Protein AF-W4VN51-F1 (afdb_monomer_lite)

Radius of gyration: 14.27 Å; chains: 1; bounding box: 28×28×40 Å

Structure (mmCIF, N/CA/C/O backbone):
data_AF-W4VN51-F1
#
_entry.id   AF-W4VN51-F1
#
loop_
_atom_site.group_PDB
_atom_site.id
_atom_site.type_symbol
_atom_site.label_atom_id
_atom_site.label_alt_id
_atom_site.label_com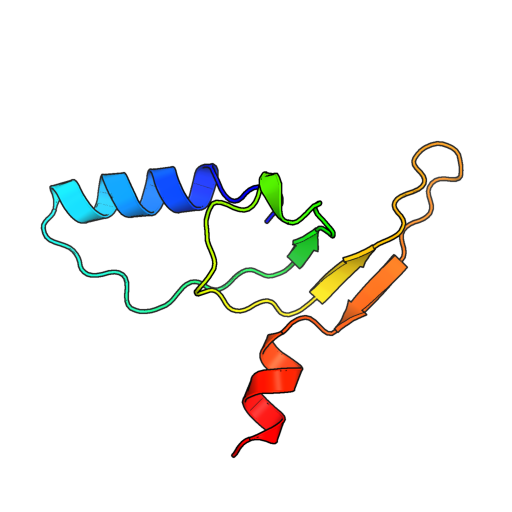p_id
_atom_site.label_asym_id
_atom_site.label_entity_id
_atom_site.label_seq_id
_atom_site.pdbx_PDB_ins_code
_atom_site.Cartn_x
_atom_site.Cartn_y
_atom_site.Cartn_z
_atom_site.occupancy
_atom_site.B_iso_or_equiv
_atom_site.auth_seq_id
_atom_site.auth_comp_id
_atom_site.auth_asym_id
_atom_site.auth_atom_id
_atom_site.pdbx_PDB_model_num
ATOM 1 N N . MET A 1 1 ? 2.327 1.133 -3.044 1.00 87.00 1 MET A N 1
ATOM 2 C CA . MET A 1 1 ? 3.024 0.977 -1.761 1.00 87.00 1 MET A CA 1
ATOM 3 C C . MET A 1 1 ? 4.478 0.694 -2.063 1.00 87.00 1 MET A C 1
ATOM 5 O O . MET A 1 1 ? 4.729 -0.258 -2.782 1.00 87.00 1 MET A O 1
ATOM 9 N N . LYS A 1 2 ? 5.378 1.566 -1.605 1.00 85.12 2 LYS A N 1
ATOM 10 C CA . LYS A 1 2 ? 6.821 1.298 -1.578 1.00 85.12 2 LYS A CA 1
ATOM 11 C C . LYS A 1 2 ? 7.145 0.630 -0.226 1.00 85.12 2 LYS A C 1
ATOM 13 O O . LYS A 1 2 ? 6.469 -0.331 0.117 1.00 85.12 2 LYS A O 1
ATOM 18 N N . ALA A 1 3 ? 7.942 1.260 0.636 1.00 83.31 3 ALA A N 1
ATOM 19 C CA . ALA A 1 3 ? 8.255 0.756 1.982 1.00 83.31 3 ALA A CA 1
ATOM 20 C C . ALA A 1 3 ? 7.047 0.581 2.941 1.00 83.31 3 ALA A C 1
ATOM 22 O O . ALA A 1 3 ? 7.102 -0.173 3.906 1.00 83.31 3 ALA A O 1
ATOM 23 N N . GLY A 1 4 ? 5.928 1.285 2.712 1.00 88.50 4 GLY A N 1
ATOM 24 C CA . GLY A 1 4 ? 4.714 1.159 3.542 1.00 88.50 4 GLY A CA 1
ATOM 25 C C . GLY A 1 4 ? 4.584 2.166 4.695 1.00 88.50 4 GLY A C 1
ATOM 26 O O . GLY A 1 4 ? 3.583 2.144 5.410 1.00 88.50 4 GLY A O 1
ATOM 27 N N . GLY A 1 5 ? 5.514 3.118 4.834 1.00 91.00 5 GLY A N 1
ATOM 28 C CA . GLY A 1 5 ? 5.492 4.132 5.903 1.00 91.00 5 GLY A CA 1
ATOM 29 C C . GLY A 1 5 ? 4.182 4.928 6.015 1.00 91.00 5 GLY A C 1
ATOM 30 O O . GLY A 1 5 ? 3.679 5.129 7.117 1.00 91.00 5 GLY A O 1
ATOM 31 N N . THR A 1 6 ? 3.564 5.316 4.893 1.00 92.25 6 THR A N 1
ATOM 32 C CA . THR A 1 6 ? 2.263 6.017 4.899 1.00 92.25 6 THR A CA 1
ATOM 33 C C . THR A 1 6 ? 1.147 5.167 5.505 1.00 92.25 6 THR A C 1
ATOM 35 O O . THR A 1 6 ? 0.335 5.674 6.272 1.00 92.25 6 THR A O 1
ATOM 38 N N . ILE A 1 7 ? 1.112 3.872 5.188 1.00 93.81 7 ILE A N 1
ATOM 39 C CA . ILE A 1 7 ? 0.105 2.953 5.725 1.00 93.81 7 ILE A CA 1
ATOM 40 C C . ILE A 1 7 ? 0.320 2.770 7.226 1.00 93.81 7 ILE A C 1
ATOM 42 O O . ILE A 1 7 ? -0.650 2.823 7.973 1.00 93.81 7 ILE A O 1
ATOM 46 N N . ASN A 1 8 ? 1.568 2.654 7.687 1.00 92.00 8 ASN A N 1
ATOM 47 C CA . ASN A 1 8 ? 1.859 2.616 9.122 1.00 92.00 8 ASN A CA 1
ATOM 48 C C . ASN A 1 8 ? 1.459 3.904 9.845 1.00 92.00 8 ASN A C 1
ATOM 50 O O . ASN A 1 8 ? 0.873 3.827 10.919 1.00 92.00 8 ASN A O 1
ATOM 54 N N . GLY A 1 9 ? 1.679 5.073 9.240 1.00 94.19 9 GLY A N 1
ATOM 55 C CA . GLY A 1 9 ? 1.171 6.336 9.780 1.00 94.19 9 GLY A CA 1
ATOM 56 C C . GLY A 1 9 ? -0.351 6.324 9.953 1.00 94.19 9 GLY A C 1
ATOM 57 O O . GLY A 1 9 ? -0.854 6.708 11.004 1.00 94.19 9 GLY A O 1
ATOM 58 N N . ILE A 1 10 ? -1.084 5.807 8.962 1.00 95.62 10 ILE A N 1
ATOM 59 C CA . ILE A 1 10 ? -2.546 5.660 9.036 1.00 95.62 10 ILE A CA 1
ATOM 60 C C . ILE A 1 10 ? -2.954 4.634 10.103 1.00 95.62 10 ILE A C 1
ATOM 62 O O . ILE A 1 10 ? -3.893 4.891 10.849 1.00 95.62 10 ILE A O 1
ATOM 66 N N . LYS A 1 11 ? -2.260 3.492 10.217 1.00 94.06 11 LYS A N 1
ATOM 67 C CA . LYS A 1 11 ? -2.522 2.493 11.270 1.00 94.06 11 LYS A CA 1
ATOM 68 C C . LYS A 1 11 ? -2.354 3.099 12.663 1.00 94.06 11 LYS A C 1
ATOM 70 O O . LYS A 1 11 ? -3.230 2.913 13.500 1.00 94.06 11 LYS A O 1
ATOM 75 N N . ASN A 1 12 ? -1.269 3.843 12.879 1.00 94.94 12 ASN A N 1
ATOM 76 C CA . ASN A 1 12 ? -0.998 4.511 14.150 1.00 94.94 12 ASN A CA 1
ATOM 77 C C . ASN A 1 12 ? -2.081 5.548 14.465 1.00 94.94 12 ASN A C 1
ATOM 79 O O . ASN A 1 12 ? -2.615 5.544 15.566 1.00 94.94 12 ASN A O 1
ATOM 83 N N . LEU A 1 13 ? -2.475 6.363 13.478 1.00 97.25 13 LEU A N 1
ATOM 84 C CA . LEU A 1 13 ? -3.566 7.323 13.641 1.00 97.25 13 LEU A CA 1
ATOM 85 C C . LEU A 1 13 ? -4.878 6.628 14.024 1.00 97.25 13 LEU A C 1
ATOM 87 O O . LEU A 1 13 ? -5.560 7.070 14.933 1.00 97.25 13 LEU A O 1
ATOM 91 N N . LEU A 1 14 ? -5.237 5.531 13.355 1.00 96.94 14 LEU A N 1
ATOM 92 C CA . LEU A 1 14 ? -6.453 4.773 13.665 1.00 96.94 14 LEU A CA 1
ATOM 93 C C . LEU A 1 14 ? -6.416 4.164 15.077 1.00 96.94 14 LEU A C 1
ATOM 95 O O . LEU A 1 14 ? -7.447 4.113 15.748 1.00 96.94 14 LEU A O 1
ATOM 99 N N . GLN A 1 15 ? -5.238 3.754 15.548 1.00 95.62 15 GLN A N 1
ATOM 100 C CA . GLN A 1 15 ? -5.052 3.225 16.897 1.00 95.62 15 GLN A CA 1
ATOM 101 C C . GLN A 1 15 ? -5.349 4.269 17.986 1.00 95.62 15 GLN A C 1
ATOM 103 O O . GLN A 1 15 ? -5.860 3.900 19.038 1.00 95.62 15 GLN A O 1
ATOM 108 N N . GLU A 1 16 ? -5.114 5.561 17.731 1.00 97.69 16 GLU A N 1
ATOM 109 C CA . GLU A 1 16 ? -5.464 6.651 18.663 1.00 97.69 16 GLU A CA 1
ATOM 110 C C . GLU A 1 16 ? -6.980 6.770 18.916 1.00 97.69 16 GLU A C 1
ATOM 112 O O . GLU A 1 16 ? -7.396 7.391 19.892 1.00 97.69 16 GLU A O 1
ATOM 117 N N . PHE A 1 17 ? -7.806 6.154 18.064 1.00 97.81 17 PHE A N 1
ATOM 118 C CA . PHE A 1 17 ? -9.268 6.126 18.174 1.00 97.81 17 PHE A CA 1
ATOM 119 C C . PHE A 1 17 ? -9.811 4.740 18.561 1.00 97.81 17 PHE A C 1
ATOM 121 O O . PHE A 1 17 ? -10.985 4.460 18.310 1.00 97.81 17 PHE A O 1
ATOM 128 N N . ASP A 1 18 ? -8.969 3.848 19.101 1.00 96.62 18 ASP A N 1
ATOM 129 C CA . ASP A 1 18 ? -9.309 2.442 19.384 1.00 96.62 18 ASP A CA 1
ATOM 130 C C . ASP A 1 18 ? -9.876 1.695 18.156 1.00 96.62 18 ASP A C 1
ATOM 132 O O . ASP A 1 18 ? -10.644 0.730 18.261 1.00 96.62 18 ASP A O 1
ATOM 136 N N . ALA A 1 19 ? -9.515 2.141 16.948 1.00 96.94 19 ALA A N 1
ATOM 137 C CA . ALA A 1 19 ? -10.007 1.551 15.717 1.00 96.94 19 ALA A CA 1
ATOM 138 C C . ALA A 1 19 ? -9.182 0.317 15.332 1.00 96.94 19 ALA A C 1
ATOM 140 O O . ALA A 1 19 ? -7.957 0.280 15.437 1.00 96.94 19 ALA A O 1
ATOM 141 N N . ASN A 1 20 ? -9.871 -0.700 14.815 1.00 93.69 20 ASN A N 1
ATOM 142 C CA . ASN A 1 20 ? -9.253 -1.947 14.376 1.00 93.69 20 ASN A CA 1
ATOM 143 C C . ASN A 1 20 ? -9.163 -1.984 12.849 1.00 93.69 20 ASN A C 1
ATOM 145 O O . ASN A 1 20 ? -10.188 -2.047 12.165 1.00 93.69 20 ASN A O 1
ATOM 149 N N . VAL A 1 21 ? -7.945 -1.997 12.310 1.00 93.88 21 VAL A N 1
ATOM 150 C CA . VAL A 1 21 ? -7.711 -2.134 10.866 1.00 93.88 21 VAL A CA 1
ATOM 151 C C . VAL A 1 21 ? -8.107 -3.542 10.426 1.00 93.88 21 VAL A C 1
ATOM 153 O O . VAL A 1 21 ? -7.517 -4.521 10.869 1.00 93.88 21 VAL A O 1
ATOM 156 N N . LYS A 1 22 ? -9.138 -3.646 9.579 1.00 94.81 22 LYS A N 1
ATOM 157 C CA . LYS A 1 22 ? -9.669 -4.937 9.104 1.00 94.81 22 LYS A CA 1
ATOM 158 C C . LYS A 1 22 ? -8.992 -5.461 7.848 1.00 94.81 22 LYS A C 1
ATOM 160 O O . LYS A 1 22 ? -8.915 -6.668 7.674 1.00 94.81 22 LYS A O 1
ATOM 165 N N . ALA A 1 23 ? -8.561 -4.563 6.972 1.00 94.00 23 AL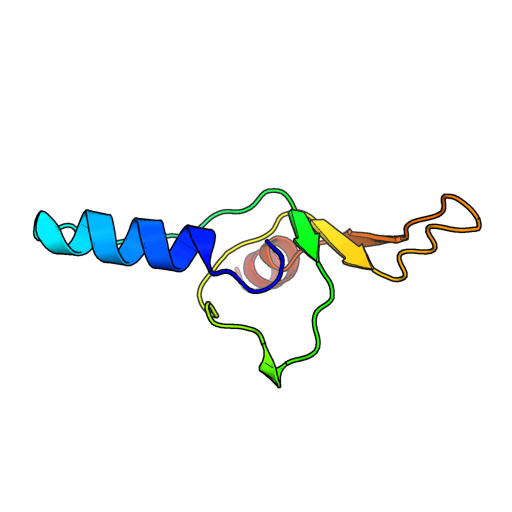A A N 1
ATOM 166 C CA . ALA A 1 23 ? -7.881 -4.904 5.736 1.00 94.00 23 ALA A CA 1
ATOM 167 C C . ALA A 1 23 ? -7.101 -3.692 5.229 1.00 94.00 23 ALA A C 1
ATOM 169 O O . ALA A 1 23 ? -7.463 -2.545 5.506 1.00 94.00 23 ALA A O 1
ATOM 170 N N . ILE A 1 24 ? -6.061 -3.960 4.445 1.00 95.00 24 ILE A N 1
ATOM 171 C CA . ILE A 1 24 ? -5.290 -2.949 3.729 1.00 95.00 24 ILE A CA 1
ATOM 172 C C . ILE A 1 24 ? -5.339 -3.320 2.253 1.00 95.00 24 ILE A C 1
ATOM 174 O O . ILE A 1 24 ? -4.911 -4.400 1.865 1.00 95.00 24 ILE A O 1
ATOM 178 N N . GLY A 1 25 ? -5.875 -2.423 1.431 1.00 95.19 25 GLY A N 1
ATOM 179 C CA . GLY A 1 25 ? -5.913 -2.573 -0.019 1.00 95.19 25 GLY A CA 1
ATOM 180 C C . GLY A 1 25 ? -5.089 -1.480 -0.681 1.00 95.19 25 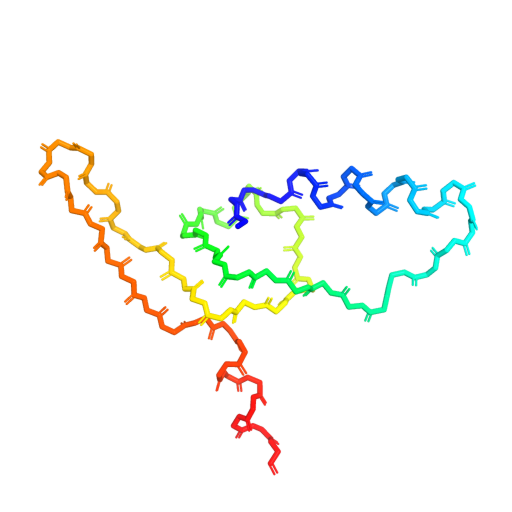GLY A C 1
ATOM 181 O O . GLY A 1 25 ? -5.248 -0.301 -0.366 1.00 95.19 25 GLY A O 1
ATOM 182 N N . VAL A 1 26 ? -4.222 -1.859 -1.613 1.00 94.94 26 VAL A N 1
ATOM 183 C CA . VAL A 1 26 ? -3.433 -0.932 -2.424 1.00 94.94 26 VAL A CA 1
ATOM 184 C C . VAL A 1 26 ? -3.640 -1.245 -3.899 1.00 94.94 26 VAL A C 1
ATOM 186 O O . VAL A 1 26 ? -3.724 -2.398 -4.307 1.00 94.94 26 VAL A O 1
ATOM 189 N N . LEU A 1 27 ? -3.716 -0.211 -4.733 1.00 95.75 27 LEU A N 1
ATOM 190 C CA . LEU A 1 27 ? -3.831 -0.422 -6.175 1.00 95.75 27 LEU A CA 1
ATOM 191 C C . LEU A 1 27 ? -2.548 -1.050 -6.730 1.00 95.75 27 LEU A C 1
ATOM 193 O O . LEU A 1 27 ? -2.593 -2.090 -7.378 1.00 95.75 27 LEU A O 1
ATOM 197 N N . ALA A 1 28 ? -1.413 -0.419 -6.435 1.00 93.25 28 ALA A N 1
ATOM 198 C CA . ALA A 1 28 ? -0.101 -0.824 -6.908 1.00 93.25 28 ALA A CA 1
ATOM 199 C C . ALA A 1 28 ? 0.876 -0.955 -5.742 1.00 93.25 28 ALA A C 1
ATOM 201 O O . ALA A 1 28 ? 0.882 -0.112 -4.841 1.00 93.25 28 ALA A O 1
ATOM 202 N N . GLU A 1 29 ? 1.742 -1.955 -5.786 1.00 92.25 29 GLU A N 1
ATOM 203 C CA . GLU A 1 29 ? 2.925 -2.090 -4.937 1.00 92.25 29 GLU A CA 1
ATOM 204 C C . GLU A 1 29 ? 4.205 -2.019 -5.776 1.00 92.25 29 GLU A C 1
ATOM 206 O O . G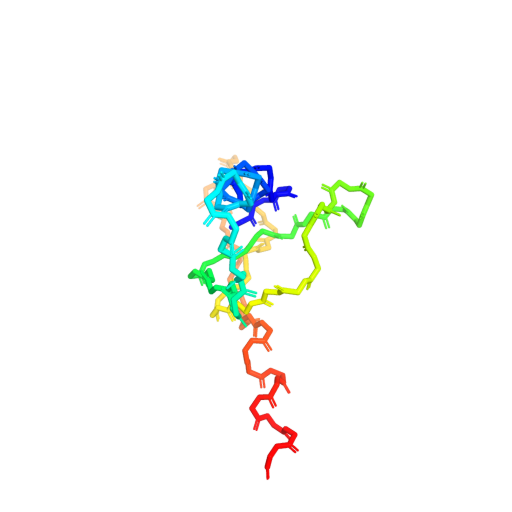LU A 1 29 ? 4.168 -2.285 -6.974 1.00 92.25 29 GLU A O 1
ATOM 211 N N . ALA A 1 30 ? 5.315 -1.616 -5.170 1.00 89.19 30 ALA A N 1
ATOM 212 C CA . ALA A 1 30 ? 6.630 -1.653 -5.792 1.00 89.19 30 ALA A CA 1
ATOM 213 C C . ALA A 1 30 ? 7.371 -2.927 -5.369 1.00 89.19 30 ALA A C 1
ATOM 215 O O . ALA A 1 30 ? 7.137 -3.464 -4.285 1.00 89.19 30 ALA A O 1
ATOM 216 N N . GLU A 1 31 ? 8.253 -3.402 -6.238 1.00 80.19 31 GLU A N 1
ATOM 217 C CA . GLU A 1 31 ? 9.328 -4.321 -5.879 1.00 80.19 31 GLU A CA 1
ATOM 218 C C . GLU A 1 31 ? 10.309 -3.576 -4.965 1.00 80.19 31 GLU A C 1
ATOM 220 O O . GLU A 1 31 ? 10.975 -2.642 -5.406 1.00 80.19 31 GLU A O 1
ATOM 225 N N . ASP A 1 32 ? 10.329 -3.940 -3.685 1.00 67.12 32 ASP A N 1
ATOM 226 C CA . ASP A 1 32 ? 11.291 -3.445 -2.698 1.00 67.12 32 ASP A CA 1
ATOM 227 C C . ASP A 1 32 ? 12.089 -4.638 -2.155 1.00 67.12 32 ASP A C 1
ATOM 229 O O . ASP A 1 32 ? 11.584 -5.764 -2.104 1.00 67.12 32 ASP A O 1
ATOM 233 N N . GLU A 1 33 ? 13.335 -4.383 -1.760 1.00 59.31 33 GLU A N 1
ATOM 234 C CA . GLU A 1 33 ? 14.159 -5.342 -1.024 1.00 59.31 33 GLU A CA 1
ATOM 235 C C . GLU A 1 33 ? 13.496 -5.625 0.335 1.00 59.31 33 GLU A C 1
ATOM 237 O O . GLU A 1 33 ? 12.995 -4.710 0.993 1.00 59.31 33 GLU A O 1
ATOM 242 N N . GLU A 1 34 ? 13.440 -6.901 0.736 1.00 57.47 34 GLU A N 1
ATOM 243 C CA . GLU A 1 34 ? 12.655 -7.368 1.894 1.00 57.47 34 GLU A CA 1
ATOM 244 C C . GLU A 1 34 ? 12.971 -6.617 3.203 1.00 57.47 34 GLU A C 1
ATOM 246 O O . GLU A 1 34 ? 12.104 -6.515 4.069 1.00 57.47 34 GLU A O 1
ATOM 251 N N . GLU A 1 35 ? 14.169 -6.037 3.332 1.00 57.19 35 GLU A N 1
ATOM 252 C CA . GLU A 1 35 ? 14.632 -5.339 4.538 1.00 57.19 35 GLU A CA 1
ATOM 253 C C . GLU A 1 35 ? 13.871 -4.032 4.853 1.00 57.19 35 GLU A C 1
ATOM 255 O O . GLU A 1 35 ? 13.795 -3.645 6.019 1.00 57.19 35 GLU A O 1
ATOM 260 N N . ASP A 1 36 ? 13.247 -3.379 3.864 1.00 58.44 36 ASP A N 1
ATOM 261 C CA . ASP A 1 36 ? 12.581 -2.073 4.041 1.00 58.44 36 ASP A CA 1
ATOM 262 C C . ASP A 1 36 ? 11.051 -2.161 4.188 1.00 58.44 36 ASP A C 1
ATOM 264 O O . ASP A 1 36 ? 10.357 -1.144 4.345 1.00 58.44 36 ASP A O 1
ATOM 268 N N . ARG A 1 37 ? 10.480 -3.367 4.113 1.00 68.38 37 ARG A N 1
ATOM 269 C CA . ARG A 1 37 ? 9.027 -3.548 4.111 1.00 68.38 37 ARG A CA 1
ATOM 270 C C . ARG A 1 37 ? 8.478 -3.565 5.534 1.00 68.38 37 ARG A C 1
ATOM 272 O O . ARG A 1 37 ? 8.672 -4.500 6.298 1.00 68.38 37 ARG A O 1
ATOM 279 N N . VAL A 1 38 ? 7.696 -2.540 5.868 1.00 72.94 38 VAL A N 1
ATOM 280 C CA . VAL A 1 38 ? 7.162 -2.350 7.230 1.00 72.94 38 VAL A CA 1
ATOM 281 C C . VAL A 1 38 ? 5.690 -2.783 7.375 1.00 72.94 38 VAL A C 1
ATOM 283 O O . VAL A 1 38 ? 5.095 -2.627 8.443 1.00 72.94 38 VAL A O 1
ATOM 286 N N . VAL A 1 39 ? 5.068 -3.282 6.299 1.00 77.94 39 VAL A N 1
ATOM 287 C CA . VAL A 1 39 ? 3.670 -3.751 6.258 1.00 77.94 39 VAL A CA 1
ATOM 288 C C . VAL A 1 39 ? 3.592 -5.051 5.458 1.00 77.94 39 VAL A C 1
ATOM 290 O O . VAL A 1 39 ? 3.885 -5.045 4.264 1.00 77.94 39 VAL A O 1
ATOM 293 N N . GLU A 1 40 ? 3.155 -6.139 6.098 1.00 74.62 40 GLU A N 1
ATOM 294 C CA . GLU A 1 40 ? 3.067 -7.465 5.460 1.00 74.62 40 GLU A CA 1
ATOM 295 C C . GLU A 1 40 ? 1.637 -7.902 5.110 1.00 74.62 40 GLU A C 1
ATOM 297 O O . GLU A 1 40 ? 1.431 -8.552 4.090 1.00 74.62 40 GLU A O 1
ATOM 302 N N . ASP A 1 41 ? 0.636 -7.505 5.900 1.00 86.44 41 ASP A N 1
ATOM 303 C CA . ASP A 1 41 ? -0.760 -7.915 5.696 1.00 86.44 41 ASP A CA 1
ATOM 304 C C . ASP A 1 41 ? -1.535 -6.871 4.874 1.00 86.44 41 ASP A C 1
ATOM 306 O O . ASP A 1 41 ? -2.191 -5.970 5.406 1.00 86.44 41 ASP A O 1
ATOM 310 N N . TYR A 1 42 ? -1.378 -6.935 3.552 1.00 91.75 42 TYR A N 1
ATOM 311 C CA . TYR A 1 42 ? -2.066 -6.067 2.598 1.00 91.75 42 TYR A CA 1
ATOM 312 C C . TYR A 1 42 ? -2.342 -6.800 1.282 1.00 91.75 42 TYR A C 1
ATOM 314 O O . TYR A 1 42 ? -1.676 -7.765 0.911 1.00 91.75 42 TYR A O 1
ATOM 322 N N . MET A 1 43 ? -3.308 -6.279 0.535 1.00 94.38 43 MET A N 1
ATOM 323 C CA . MET A 1 43 ? -3.718 -6.788 -0.764 1.00 94.38 43 MET A CA 1
ATOM 324 C C . MET A 1 43 ? -3.392 -5.783 -1.869 1.00 94.38 43 MET A C 1
ATOM 326 O O . MET A 1 43 ? -3.734 -4.606 -1.749 1.00 94.38 43 MET A O 1
ATOM 330 N N . SER A 1 44 ? -2.767 -6.238 -2.953 1.00 94.69 44 SER A N 1
ATOM 331 C CA . SER A 1 44 ? -2.410 -5.441 -4.127 1.00 94.69 44 SER A CA 1
ATOM 332 C C . SER A 1 44 ? -3.049 -5.983 -5.406 1.00 94.69 44 SER A C 1
ATOM 334 O O . SER A 1 44 ? -3.191 -7.193 -5.590 1.00 94.69 44 SER A O 1
ATOM 336 N N . LEU A 1 45 ? -3.423 -5.086 -6.326 1.00 96.12 45 LEU A N 1
ATOM 337 C CA . LEU A 1 45 ? -3.906 -5.484 -7.655 1.00 96.12 45 LEU A CA 1
ATOM 338 C C . LEU A 1 45 ? -2.769 -5.598 -8.674 1.00 96.12 45 LEU A C 1
ATOM 340 O O . LEU A 1 45 ? -2.785 -6.500 -9.510 1.00 96.12 45 LEU A O 1
ATOM 344 N N . VAL A 1 46 ? -1.774 -4.715 -8.611 1.00 95.94 46 VAL A N 1
ATOM 345 C CA . VAL A 1 46 ? -0.600 -4.765 -9.492 1.00 95.94 46 VAL A CA 1
ATOM 346 C C . VAL A 1 46 ? 0.695 -4.614 -8.704 1.00 95.94 46 VAL A C 1
ATOM 348 O O . VAL A 1 46 ? 0.736 -3.896 -7.705 1.00 95.94 46 VAL A O 1
ATOM 351 N N . GLN A 1 47 ? 1.759 -5.243 -9.191 1.00 94.06 47 GLN A N 1
ATOM 352 C CA . GLN A 1 47 ? 3.121 -5.038 -8.711 1.00 94.06 47 GLN A CA 1
ATOM 353 C C . GLN A 1 47 ? 3.958 -4.413 -9.827 1.00 94.06 47 GLN A C 1
ATOM 355 O O . GLN A 1 47 ? 3.970 -4.898 -10.957 1.00 94.06 47 GLN A O 1
ATOM 360 N N . ILE A 1 48 ? 4.639 -3.319 -9.505 1.00 94.00 48 ILE A N 1
ATOM 361 C CA . ILE A 1 48 ? 5.549 -2.602 -10.394 1.00 94.00 48 ILE A CA 1
ATOM 362 C C . ILE A 1 48 ? 6.960 -3.140 -10.155 1.00 94.00 48 ILE A C 1
ATOM 364 O O . ILE A 1 48 ? 7.442 -3.115 -9.022 1.00 94.00 48 ILE A O 1
ATOM 368 N N . LYS A 1 49 ? 7.611 -3.586 -11.229 1.00 91.81 49 LYS A N 1
ATOM 369 C CA . LYS A 1 49 ? 8.962 -4.155 -11.252 1.00 91.81 49 LYS A CA 1
ATOM 370 C C . LYS A 1 49 ? 9.862 -3.409 -12.230 1.00 91.81 49 LYS A C 1
ATOM 372 O O . LYS A 1 49 ? 9.374 -2.681 -13.099 1.00 91.81 49 LYS A O 1
ATOM 377 N N . ASN A 1 50 ? 11.173 -3.621 -12.105 1.00 90.81 50 ASN A N 1
ATOM 378 C CA . ASN A 1 50 ? 12.167 -3.234 -13.117 1.00 90.81 50 ASN A CA 1
ATOM 379 C C . ASN A 1 50 ? 12.003 -1.788 -13.634 1.00 90.81 50 ASN A C 1
ATOM 381 O O . ASN A 1 50 ? 11.927 -1.537 -14.840 1.00 90.81 50 ASN A O 1
ATOM 385 N N . VAL A 1 51 ? 11.898 -0.828 -12.712 1.00 90.38 51 VAL A N 1
ATOM 386 C CA . VAL A 1 51 ? 11.719 0.590 -13.052 1.00 90.38 51 VAL A CA 1
ATOM 387 C C . VAL A 1 51 ? 13.025 1.157 -13.618 1.00 90.38 51 VAL A C 1
ATOM 389 O O . VAL A 1 51 ? 13.989 1.362 -12.886 1.00 90.38 51 VAL A O 1
ATOM 392 N N . ASP A 1 52 ? 13.041 1.469 -14.914 1.00 92.56 52 ASP A N 1
ATOM 393 C CA . ASP A 1 52 ? 14.149 2.137 -15.603 1.00 92.56 52 ASP A CA 1
ATOM 394 C C . ASP A 1 52 ? 13.742 3.577 -15.949 1.00 92.56 52 ASP A C 1
ATOM 396 O O . ASP A 1 52 ? 13.084 3.859 -16.957 1.00 92.56 52 ASP A O 1
ATOM 400 N N . SER A 1 53 ? 14.148 4.518 -15.096 1.00 90.69 53 SER A N 1
ATOM 401 C CA . SER A 1 53 ? 13.871 5.947 -15.279 1.00 90.69 53 SER A CA 1
ATOM 402 C C . SER A 1 53 ? 14.622 6.556 -16.466 1.00 90.69 53 SER A C 1
ATOM 404 O O . SER A 1 53 ? 14.137 7.518 -17.065 1.00 90.69 53 SER A O 1
ATOM 406 N N . THR A 1 54 ? 15.767 5.981 -16.849 1.00 95.75 54 THR A N 1
ATOM 407 C CA . THR A 1 54 ? 16.581 6.461 -17.974 1.00 95.75 54 THR A CA 1
ATOM 408 C C . THR A 1 54 ? 15.908 6.113 -19.296 1.00 95.75 54 THR A C 1
ATOM 410 O O . THR A 1 54 ? 15.764 6.972 -20.167 1.00 95.75 54 THR A O 1
ATOM 413 N N . LYS A 1 55 ? 15.427 4.872 -19.432 1.00 96.50 55 LYS A N 1
ATOM 414 C CA . LYS A 1 55 ? 14.686 4.401 -20.613 1.00 96.50 55 LYS A CA 1
ATOM 415 C C . LYS A 1 55 ? 13.191 4.708 -20.561 1.00 96.50 55 LYS A C 1
ATOM 417 O O . LYS A 1 55 ? 12.492 4.421 -21.528 1.00 96.50 55 LYS A O 1
ATOM 422 N N . ARG A 1 56 ? 12.702 5.303 -19.465 1.00 94.69 56 ARG A N 1
ATOM 423 C CA . ARG A 1 56 ? 11.275 5.579 -19.212 1.00 94.69 56 ARG A CA 1
ATOM 424 C C . ARG A 1 56 ? 10.412 4.324 -19.364 1.00 94.69 56 ARG A C 1
ATOM 426 O O . ARG A 1 56 ? 9.342 4.364 -19.967 1.00 94.69 56 ARG A O 1
ATOM 433 N N . HIS A 1 57 ? 10.903 3.213 -18.832 1.00 95.19 57 HIS A N 1
ATOM 434 C CA . HIS A 1 57 ? 10.267 1.909 -18.924 1.00 95.19 57 HIS A CA 1
ATOM 435 C C . HIS A 1 57 ? 9.964 1.380 -17.524 1.00 95.19 57 HIS A C 1
ATOM 437 O O . HIS A 1 57 ? 10.774 1.535 -16.613 1.00 95.19 57 HIS A O 1
ATOM 443 N N . ILE A 1 58 ? 8.809 0.740 -17.362 1.00 93.56 58 ILE A N 1
ATOM 444 C CA . ILE A 1 58 ? 8.442 0.009 -16.148 1.00 93.56 58 ILE A CA 1
ATOM 445 C C . ILE A 1 58 ? 7.811 -1.317 -16.548 1.00 93.56 58 ILE A C 1
ATOM 447 O O . ILE A 1 58 ? 7.121 -1.396 -17.566 1.00 93.56 58 ILE A O 1
ATOM 451 N N . GLU A 1 59 ? 8.019 -2.342 -15.733 1.00 95.69 59 GLU A N 1
ATOM 452 C CA . GLU A 1 59 ? 7.309 -3.606 -15.854 1.00 95.69 59 GLU A CA 1
ATOM 453 C C . GLU A 1 59 ? 6.175 -3.651 -14.828 1.00 95.69 59 GLU A C 1
ATOM 455 O O . GLU A 1 59 ? 6.311 -3.170 -13.703 1.00 95.69 59 GLU A O 1
ATOM 460 N N . VAL A 1 60 ? 5.031 -4.207 -15.220 1.00 95.62 60 VAL A N 1
ATOM 461 C CA . VAL A 1 60 ? 3.873 -4.356 -14.337 1.00 95.62 60 VAL A CA 1
ATOM 462 C C . VAL A 1 60 ? 3.379 -5.789 -14.423 1.00 95.62 60 VAL A C 1
ATOM 464 O O . VAL A 1 60 ? 3.073 -6.281 -15.509 1.00 95.62 60 VAL A O 1
ATOM 467 N N . ILE A 1 61 ? 3.266 -6.441 -13.270 1.00 95.38 61 ILE A N 1
ATOM 468 C CA . ILE A 1 61 ? 2.735 -7.796 -13.135 1.00 95.38 61 ILE A CA 1
ATOM 469 C C . ILE A 1 61 ? 1.516 -7.812 -12.203 1.00 95.38 61 ILE A C 1
ATOM 471 O O . ILE A 1 61 ? 1.151 -6.801 -11.594 1.00 95.38 61 ILE A O 1
ATOM 475 N N . LYS A 1 62 ? 0.850 -8.968 -12.108 1.00 95.69 62 LYS A N 1
ATOM 476 C CA . LYS A 1 62 ? -0.277 -9.168 -11.185 1.00 95.69 62 LYS A CA 1
ATOM 477 C C . LYS A 1 62 ? 0.191 -9.009 -9.736 1.00 95.69 62 LYS A C 1
ATOM 479 O O . LYS A 1 62 ? 1.229 -9.548 -9.376 1.00 95.69 62 LYS A O 1
ATOM 484 N N . GLY A 1 63 ? -0.591 -8.292 -8.932 1.00 93.69 63 GLY A N 1
ATOM 485 C CA . GLY A 1 63 ? -0.392 -8.200 -7.486 1.00 93.69 63 GLY A CA 1
ATOM 486 C C . GLY A 1 63 ? -0.873 -9.449 -6.739 1.00 93.69 63 GLY A C 1
ATOM 487 O O . GLY A 1 63 ? -1.456 -10.369 -7.325 1.00 93.69 63 GLY A O 1
ATOM 488 N N . ASN A 1 64 ? -0.673 -9.450 -5.423 1.00 92.00 64 ASN A N 1
ATOM 489 C CA . ASN A 1 64 ? -0.895 -10.607 -4.552 1.00 92.00 64 ASN A CA 1
ATOM 490 C C . ASN A 1 64 ? -2.381 -11.006 -4.395 1.00 92.00 64 ASN A C 1
ATOM 492 O O . ASN A 1 64 ? -2.680 -12.144 -4.030 1.00 92.00 64 ASN A O 1
ATOM 496 N N . TYR A 1 65 ? -3.333 -10.129 -4.749 1.00 93.56 65 TYR A N 1
ATOM 497 C CA . TYR A 1 65 ? -4.766 -10.451 -4.753 1.00 93.56 65 TYR A CA 1
ATOM 498 C C . TYR A 1 65 ? -5.063 -11.721 -5.558 1.00 93.56 65 TYR A C 1
ATOM 500 O O . TYR A 1 65 ? -5.869 -12.566 -5.163 1.00 93.56 65 TYR A O 1
ATOM 508 N N . PHE A 1 66 ? -4.388 -11.861 -6.698 1.00 92.38 66 PHE A N 1
ATOM 509 C CA . PHE A 1 66 ? -4.609 -12.968 -7.617 1.00 92.38 66 PHE A CA 1
ATOM 510 C C . PHE A 1 66 ? -4.021 -14.289 -7.112 1.00 92.38 66 PHE A C 1
ATOM 512 O O . PHE A 1 66 ? -4.438 -15.340 -7.586 1.00 92.38 66 PHE A O 1
ATOM 519 N N . GLU A 1 67 ? -3.100 -14.258 -6.148 1.00 87.25 67 GLU A N 1
ATOM 520 C CA . GLU A 1 67 ? -2.612 -15.458 -5.462 1.00 87.25 67 GLU A CA 1
ATOM 521 C C . GLU A 1 67 ? -3.609 -15.927 -4.401 1.00 87.25 67 GLU A C 1
ATOM 523 O O . GLU A 1 67 ? -3.856 -17.125 -4.268 1.00 87.25 67 GLU A O 1
ATOM 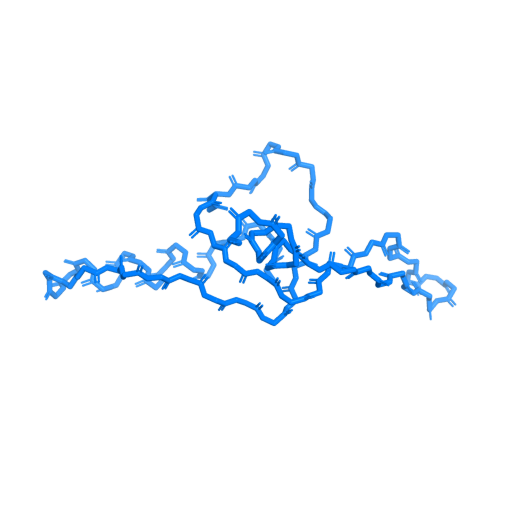528 N N . TYR A 1 68 ? -4.226 -14.977 -3.690 1.00 78.56 68 TYR A N 1
ATOM 529 C CA . TYR A 1 68 ? -5.227 -15.254 -2.661 1.00 78.56 68 TYR A CA 1
ATOM 530 C C . TYR A 1 68 ? -6.504 -15.864 -3.256 1.00 78.56 68 TYR A C 1
ATOM 532 O O . TYR A 1 68 ? -7.010 -16.860 -2.747 1.00 78.56 68 TYR A O 1
ATOM 540 N N . LYS A 1 69 ? -6.986 -15.324 -4.385 1.00 70.81 69 LYS A N 1
ATOM 541 C CA . LYS A 1 69 ? -8.214 -15.790 -5.054 1.00 70.81 69 LYS A CA 1
ATOM 542 C C . LYS A 1 69 ? -8.134 -17.236 -5.565 1.00 70.81 69 LYS A C 1
ATOM 544 O O . LYS A 1 69 ? -9.157 -17.893 -5.675 1.00 70.81 69 LYS A O 1
ATOM 549 N N . ASN A 1 70 ? -6.942 -17.743 -5.880 1.00 65.69 70 ASN A N 1
ATOM 550 C CA . ASN A 1 70 ? -6.772 -19.114 -6.381 1.00 65.69 70 ASN A CA 1
ATOM 551 C C . ASN A 1 70 ? -6.818 -20.185 -5.270 1.00 65.69 70 ASN A C 1
ATOM 553 O O . ASN A 1 70 ? -6.616 -21.362 -5.564 1.00 65.69 70 ASN A O 1
ATOM 557 N N . ARG A 1 71 ? -7.007 -19.788 -4.004 1.00 62.00 71 ARG A N 1
ATOM 558 C CA . ARG A 1 71 ? -7.107 -20.695 -2.848 1.00 62.00 71 ARG A CA 1
ATOM 559 C C . ARG A 1 71 ? -8.553 -21.001 -2.431 1.00 62.00 71 ARG A C 1
ATOM 561 O O . ARG A 1 71 ? -8.734 -21.844 -1.555 1.00 62.00 71 ARG A O 1
ATOM 568 N N . GLU A 1 72 ? -9.534 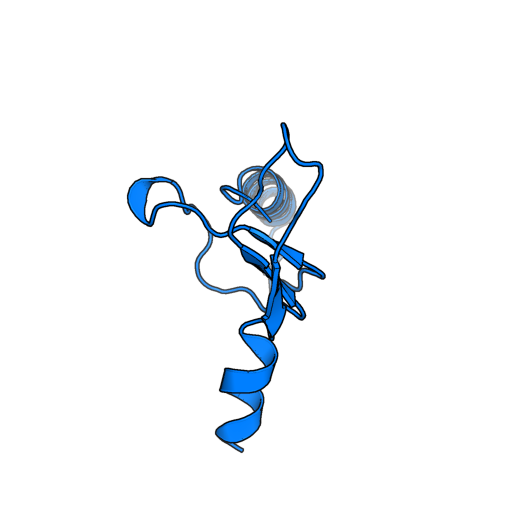-20.326 -3.030 1.00 50.78 72 GLU A N 1
ATOM 569 C CA . GLU A 1 72 ? -10.979 -20.584 -2.880 1.00 50.78 72 GLU A CA 1
ATOM 570 C C . GLU A 1 72 ? -11.499 -21.481 -4.009 1.00 50.78 72 GLU A C 1
ATOM 572 O O . GLU A 1 72 ? -12.356 -22.345 -3.714 1.00 50.78 72 GLU A O 1
#

InterPro domains:
  IPR029057 Phosphoribosyltransferase-like [G3DSA:3.40.50.2020] (1-70)
  IPR050118 Purine/Pyrimidine Phosphoribosyltransferase [PTHR43864] (1-60)

Foldseek 3Di:
DELCVVVVVVVVVCVVVVHDDPAAEDAEYEDDDPVSRPDDGYWYQKYWYDCDPPVRDIDIDGTCNVVVVVVD

Sequence (72 aa):
MKAGGTINGIKNLLQEFDANVKAIGVLAEAEDEEEDRVVEDYMSLVQIKNVDSTKRHIEVIKGNYFEYKNRE

Secondary structure (DSSP, 8-state):
--S-HHHHHHHHHHHTTT------EEEEEE---GGG----S-EEEEEEEEEETTTTEEEEEE-THHHHGGG-

pLDDT: mean 87.84, std 11.86, range [50.78, 97.81]

Organism: NCBI:txid1298598